Protein AF-A0A9E4SIP2-F1 (afdb_monomer_lite)

Sequence (58 aa):
RGLGRAVTAAGVDHLVGIGATPIDITVDAENPPALRLYEHLGFTVRWRSVWYELRISG

Structure (mmCIF, N/CA/C/O backbone):
data_AF-A0A9E4SIP2-F1
#
_entry.id   AF-A0A9E4SIP2-F1
#
loop_
_atom_site.group_PDB
_atom_site.id
_atom_site.type_symbol
_atom_site.label_atom_id
_atom_site.label_alt_id
_atom_site.label_comp_id
_atom_site.label_asym_id
_atom_site.label_entity_id
_atom_site.label_seq_id
_atom_site.pdbx_PDB_ins_code
_atom_site.Cartn_x
_atom_site.Cartn_y
_atom_site.Cartn_z
_atom_site.occupancy
_atom_site.B_iso_or_equiv
_atom_site.auth_seq_id
_atom_site.auth_comp_id
_atom_site.auth_asym_id
_atom_site.auth_atom_id
_atom_site.pdbx_PDB_model_num
ATOM 1 N N . ARG A 1 1 ? -12.039 -8.511 -12.861 1.00 59.50 1 ARG A N 1
ATOM 2 C CA . ARG A 1 1 ? -11.020 -7.429 -12.786 1.00 59.50 1 ARG A CA 1
ATOM 3 C C . ARG A 1 1 ? -11.453 -6.475 -11.672 1.00 59.50 1 ARG A C 1
ATOM 5 O O . ARG A 1 1 ? -12.550 -5.960 -11.787 1.00 59.50 1 ARG A O 1
ATOM 12 N N . GLY A 1 2 ? -10.689 -6.322 -10.582 1.00 72.38 2 GLY A N 1
ATOM 13 C CA . GLY A 1 2 ? -11.082 -5.471 -9.435 1.00 72.38 2 GLY A CA 1
ATOM 14 C C 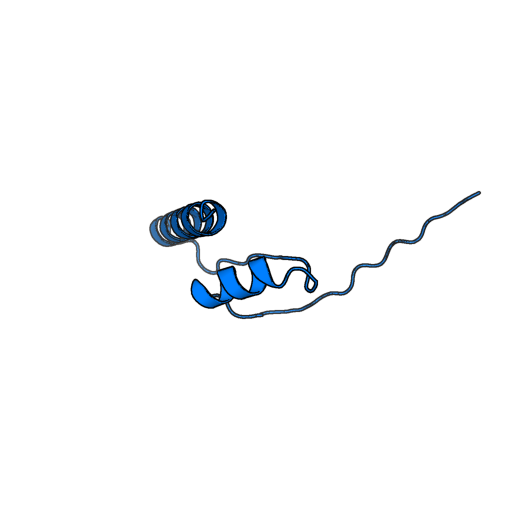. GLY A 1 2 ? -10.777 -6.043 -8.044 1.00 72.38 2 GLY A C 1
ATOM 15 O O . GLY A 1 2 ? -10.835 -5.312 -7.063 1.00 72.38 2 GLY A O 1
ATOM 16 N N . LEU A 1 3 ? -10.393 -7.322 -7.962 1.00 84.62 3 LEU A N 1
ATOM 17 C CA . LEU A 1 3 ? -10.109 -7.992 -6.688 1.00 84.62 3 LEU A CA 1
ATOM 18 C C . LEU A 1 3 ? -8.973 -7.324 -5.907 1.00 84.62 3 LEU A C 1
ATOM 20 O O . LEU A 1 3 ? -9.109 -7.160 -4.707 1.00 84.62 3 LEU A O 1
ATOM 24 N N . GLY A 1 4 ? -7.915 -6.856 -6.583 1.00 85.25 4 GLY A N 1
ATOM 25 C CA . GLY A 1 4 ? -6.816 -6.144 -5.920 1.00 85.25 4 GLY A CA 1
ATOM 26 C C . GLY A 1 4 ? -7.302 -4.935 -5.117 1.00 85.25 4 GLY A C 1
ATOM 27 O O . GLY A 1 4 ? -6.982 -4.819 -3.944 1.00 85.25 4 GLY A O 1
ATOM 28 N N . ARG A 1 5 ? -8.175 -4.099 -5.698 1.00 88.94 5 ARG A N 1
ATOM 29 C CA . ARG A 1 5 ? -8.745 -2.944 -4.990 1.00 88.94 5 ARG A CA 1
ATOM 30 C C . ARG A 1 5 ? -9.584 -3.356 -3.786 1.00 88.94 5 ARG A C 1
ATOM 32 O O . ARG A 1 5 ? -9.436 -2.765 -2.725 1.00 88.94 5 ARG A O 1
ATOM 39 N N . ALA A 1 6 ? -10.459 -4.345 -3.963 1.00 92.75 6 ALA A N 1
ATOM 40 C CA . ALA A 1 6 ? -11.341 -4.810 -2.896 1.00 92.75 6 ALA A CA 1
ATOM 41 C C . ALA A 1 6 ? -10.552 -5.425 -1.729 1.00 92.75 6 ALA A C 1
ATOM 43 O O . ALA A 1 6 ? -10.829 -5.118 -0.575 1.00 92.75 6 ALA A O 1
ATOM 44 N N . VAL A 1 7 ? -9.538 -6.242 -2.030 1.00 93.75 7 VAL A N 1
ATOM 45 C CA . VAL A 1 7 ? -8.682 -6.876 -1.019 1.00 93.75 7 VAL A CA 1
ATOM 46 C C . VAL A 1 7 ? -7.835 -5.837 -0.288 1.00 93.75 7 VAL A C 1
ATOM 48 O O . VAL A 1 7 ? -7.786 -5.862 0.939 1.00 93.75 7 VAL A O 1
ATOM 51 N N . THR A 1 8 ? -7.208 -4.896 -1.003 1.00 93.69 8 THR A N 1
ATOM 52 C CA . THR A 1 8 ? -6.418 -3.835 -0.360 1.00 93.69 8 THR A CA 1
ATOM 53 C C . THR A 1 8 ? -7.292 -2.954 0.531 1.00 93.69 8 THR A C 1
ATOM 55 O O . THR A 1 8 ? -6.899 -2.688 1.661 1.00 93.69 8 THR A O 1
ATOM 58 N N . ALA A 1 9 ? -8.485 -2.552 0.075 1.00 94.12 9 ALA A N 1
ATOM 59 C CA . ALA A 1 9 ? -9.408 -1.756 0.886 1.00 94.12 9 ALA A CA 1
ATOM 60 C C . ALA A 1 9 ? -9.819 -2.490 2.172 1.00 94.12 9 ALA A C 1
ATOM 62 O O . ALA A 1 9 ? -9.679 -1.937 3.256 1.00 94.12 9 ALA A O 1
ATOM 63 N N . ALA A 1 10 ? -10.213 -3.765 2.069 1.00 95.69 10 ALA A N 1
ATOM 64 C CA . ALA A 1 10 ? -10.575 -4.566 3.238 1.00 95.69 10 ALA A CA 1
ATOM 65 C C . ALA A 1 10 ? -9.409 -4.723 4.234 1.00 95.69 10 ALA A C 1
ATOM 67 O O . ALA A 1 10 ? -9.619 -4.702 5.446 1.00 95.69 10 ALA A O 1
ATOM 68 N N . GLY A 1 11 ? -8.175 -4.856 3.737 1.00 94.62 11 GLY A N 1
ATOM 69 C CA . GLY A 1 11 ? -6.979 -4.887 4.581 1.00 94.62 11 GLY A CA 1
ATOM 70 C C . GLY A 1 11 ? -6.730 -3.564 5.309 1.00 94.62 11 GLY A C 1
ATOM 71 O O . GLY A 1 11 ? -6.431 -3.573 6.501 1.00 94.62 11 GLY A O 1
ATOM 72 N N . VAL A 1 12 ? -6.896 -2.432 4.617 1.00 95.19 12 VAL A N 1
ATOM 73 C CA . VAL A 1 12 ? -6.780 -1.092 5.219 1.00 95.19 12 VAL A CA 1
ATOM 74 C C . VAL A 1 12 ? -7.845 -0.885 6.292 1.00 95.19 12 VAL A C 1
ATOM 76 O O . VAL A 1 12 ? -7.498 -0.504 7.406 1.00 95.19 12 VAL A O 1
ATOM 79 N N . ASP A 1 13 ? -9.108 -1.204 5.999 1.00 95.50 13 ASP A N 1
ATOM 80 C CA . ASP A 1 13 ? -10.213 -1.081 6.957 1.00 95.50 13 ASP A CA 1
ATOM 81 C C . ASP A 1 13 ? -9.956 -1.915 8.218 1.00 95.50 13 ASP A C 1
ATOM 83 O O . ASP A 1 13 ? -10.173 -1.450 9.338 1.00 95.50 13 ASP A O 1
ATOM 87 N N . HIS A 1 14 ? -9.434 -3.134 8.053 1.00 97.00 14 HIS A N 1
ATOM 88 C CA . HIS A 1 14 ? -9.059 -3.985 9.177 1.00 97.00 14 HIS A CA 1
ATOM 89 C C . HIS A 1 14 ? -7.945 -3.364 10.034 1.00 97.00 14 HIS A C 1
ATOM 91 O O . HIS A 1 14 ? -8.080 -3.305 11.256 1.00 97.00 14 HIS A O 1
ATOM 97 N N . LEU A 1 15 ? -6.868 -2.877 9.406 1.00 96.00 15 LEU A N 1
ATOM 98 C CA . LEU A 1 15 ? -5.739 -2.248 10.100 1.00 96.00 15 LEU A CA 1
ATOM 99 C C . LEU A 1 15 ? -6.170 -0.985 10.858 1.00 96.00 15 LEU A C 1
ATOM 101 O O . LEU A 1 15 ? -5.801 -0.806 12.019 1.00 96.00 15 LEU A O 1
ATOM 105 N N . VAL A 1 16 ? -7.011 -0.152 10.245 1.00 94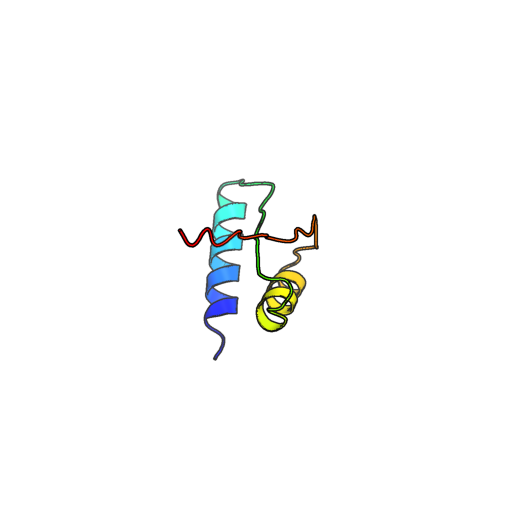.94 1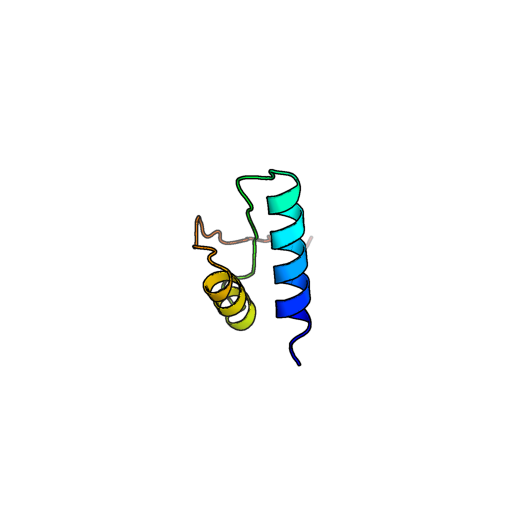6 VAL A N 1
ATOM 106 C CA . VAL A 1 16 ? -7.609 1.015 10.908 1.00 94.94 16 VAL A CA 1
ATOM 107 C C . VAL A 1 16 ? -8.472 0.580 12.094 1.00 94.94 16 VAL A C 1
ATOM 109 O O . VAL A 1 16 ? -8.359 1.158 13.174 1.00 94.94 16 VAL A O 1
ATOM 112 N N . GLY A 1 17 ? -9.286 -0.466 11.929 1.00 97.44 17 GLY A N 1
ATOM 113 C CA . GLY A 1 17 ? -10.158 -0.993 12.981 1.00 97.44 17 GLY A CA 1
ATOM 114 C C . GLY A 1 17 ? -9.413 -1.495 14.222 1.00 97.44 17 GLY A C 1
ATOM 115 O O . GLY A 1 17 ? -9.948 -1.405 15.326 1.00 97.44 17 GLY A O 1
ATOM 116 N N . ILE A 1 18 ? -8.174 -1.970 14.067 1.00 97.94 18 ILE A N 1
ATOM 117 C CA . ILE A 1 18 ? -7.309 -2.373 15.191 1.00 97.94 18 ILE A CA 1
ATOM 118 C C . ILE A 1 18 ? -6.386 -1.245 15.686 1.00 97.94 18 ILE A C 1
ATOM 120 O O . ILE A 1 18 ? -5.545 -1.479 16.551 1.00 97.94 18 ILE A O 1
ATOM 124 N N . GLY A 1 19 ? -6.523 -0.027 15.152 1.00 97.31 19 GLY A N 1
ATOM 125 C CA . GLY A 1 19 ? -5.726 1.135 15.550 1.00 97.31 19 GLY A CA 1
ATOM 126 C C . GLY A 1 19 ? -4.296 1.153 15.000 1.00 97.31 19 GLY A C 1
ATOM 127 O O . GLY A 1 19 ? -3.450 1.865 15.541 1.00 97.31 19 GLY A O 1
ATOM 128 N N . ALA A 1 20 ? -4.001 0.393 13.941 1.00 95.62 20 ALA A N 1
ATOM 129 C CA . ALA A 1 20 ? -2.685 0.395 13.315 1.00 95.62 20 ALA A CA 1
ATOM 130 C C . ALA A 1 20 ? -2.473 1.698 12.529 1.00 95.62 20 ALA A C 1
ATOM 132 O O . ALA A 1 20 ? -2.988 1.881 11.427 1.00 95.62 20 ALA A O 1
ATOM 133 N N . THR A 1 21 ? -1.706 2.613 13.117 1.00 90.19 21 THR A N 1
ATOM 134 C CA . THR A 1 21 ? -1.297 3.874 12.496 1.00 90.19 21 THR A CA 1
ATOM 135 C C . THR A 1 21 ? 0.165 4.179 12.849 1.00 90.19 21 THR A C 1
ATOM 137 O O . THR A 1 21 ? 0.519 4.124 14.031 1.00 90.19 21 THR A O 1
ATOM 140 N N . PRO A 1 22 ? 1.039 4.484 11.866 1.00 93.00 22 PRO A N 1
ATOM 141 C CA . PRO A 1 22 ? 0.763 4.605 10.428 1.00 93.00 22 PRO A CA 1
ATOM 142 C C . PRO A 1 22 ? 0.658 3.250 9.699 1.00 93.00 22 PRO A C 1
ATOM 144 O O . PRO A 1 22 ? 1.171 2.237 10.171 1.00 93.00 22 PRO A O 1
ATOM 147 N N . ILE A 1 23 ? 0.033 3.255 8.516 1.00 94.88 23 ILE A N 1
ATOM 148 C CA . ILE A 1 23 ? 0.034 2.132 7.564 1.00 94.88 23 ILE A CA 1
ATOM 149 C C . ILE A 1 23 ? 0.959 2.508 6.404 1.00 94.88 23 ILE A C 1
ATOM 151 O O . ILE A 1 23 ? 0.681 3.468 5.690 1.00 94.88 23 ILE A O 1
ATOM 155 N N . ASP A 1 24 ? 2.030 1.740 6.204 1.00 95.00 24 ASP A N 1
ATOM 156 C CA . ASP A 1 24 ? 2.957 1.904 5.080 1.00 95.00 24 ASP A CA 1
ATOM 157 C C . ASP A 1 24 ? 2.828 0.714 4.113 1.00 95.00 24 ASP A C 1
ATOM 159 O O . ASP A 1 24 ? 2.755 -0.443 4.530 1.00 95.00 24 ASP A O 1
ATOM 163 N N . ILE A 1 25 ? 2.831 0.999 2.808 1.00 94.12 25 ILE A N 1
ATOM 164 C CA . ILE A 1 25 ? 2.861 -0.005 1.738 1.00 94.12 25 ILE A CA 1
ATOM 165 C C . ILE A 1 25 ? 3.949 0.351 0.728 1.00 94.12 25 ILE A C 1
ATOM 167 O O . ILE A 1 25 ? 4.138 1.518 0.386 1.00 94.12 25 ILE A O 1
ATOM 171 N N . THR A 1 26 ? 4.676 -0.656 0.248 1.00 94.88 26 THR A N 1
ATOM 172 C CA . THR A 1 26 ? 5.735 -0.490 -0.749 1.00 94.88 26 THR A CA 1
ATOM 173 C C . THR A 1 26 ? 5.339 -1.153 -2.057 1.00 94.88 26 THR A C 1
ATOM 175 O O . THR A 1 26 ? 4.674 -2.190 -2.090 1.00 94.88 26 THR A O 1
ATOM 178 N N . VAL A 1 27 ? 5.734 -0.533 -3.162 1.00 95.88 27 VAL A N 1
ATOM 179 C CA . VAL A 1 27 ? 5.576 -1.100 -4.495 1.00 95.88 27 VAL A CA 1
ATOM 180 C C . VAL A 1 27 ? 6.681 -0.600 -5.404 1.00 95.88 27 VAL A C 1
ATOM 182 O O . VAL A 1 27 ? 7.248 0.465 -5.166 1.00 95.88 27 VAL A O 1
ATOM 185 N N . ASP A 1 28 ? 6.970 -1.376 -6.444 1.00 96.12 28 ASP A N 1
ATOM 186 C CA . ASP A 1 28 ? 7.832 -0.934 -7.527 1.00 96.12 28 ASP A CA 1
ATOM 187 C C . ASP A 1 28 ? 7.287 0.362 -8.154 1.00 96.12 28 ASP A C 1
ATOM 189 O O . ASP A 1 28 ? 6.093 0.471 -8.460 1.00 96.12 28 ASP A O 1
ATOM 193 N N . ALA A 1 29 ? 8.164 1.349 -8.344 1.00 94.12 29 ALA A N 1
ATOM 194 C CA . ALA A 1 29 ? 7.813 2.614 -8.981 1.00 94.12 29 ALA A CA 1
ATOM 195 C C . ALA A 1 29 ? 7.378 2.421 -10.447 1.00 94.12 29 ALA A C 1
ATOM 197 O O . ALA A 1 29 ? 6.616 3.231 -10.979 1.00 94.12 29 ALA A O 1
ATOM 198 N N . GLU A 1 30 ? 7.797 1.323 -11.074 1.00 96.00 30 GLU A N 1
ATOM 199 C CA . GLU A 1 30 ? 7.410 0.895 -12.416 1.00 96.00 30 GLU A CA 1
ATOM 200 C C . GLU A 1 30 ? 6.100 0.084 -12.432 1.00 96.00 30 GLU A C 1
ATOM 202 O O . GLU A 1 30 ? 5.722 -0.490 -13.456 1.00 96.00 30 GLU A O 1
ATOM 207 N N . ASN A 1 31 ? 5.324 0.109 -11.338 1.00 95.25 31 ASN A N 1
ATOM 208 C CA . ASN A 1 31 ? 3.967 -0.443 -11.270 1.00 95.25 31 ASN A CA 1
ATOM 209 C C . ASN A 1 31 ? 2.876 0.655 -11.178 1.00 95.25 31 ASN A C 1
ATOM 211 O O . ASN A 1 31 ? 2.229 0.822 -10.135 1.00 95.25 31 ASN A O 1
ATOM 215 N N . PRO A 1 32 ? 2.590 1.392 -12.277 1.00 94.81 32 PRO A N 1
ATOM 216 C CA . PRO A 1 32 ? 1.547 2.418 -12.306 1.00 94.81 32 PRO A CA 1
ATOM 217 C C . PRO A 1 32 ? 0.149 1.959 -11.857 1.00 94.81 32 PRO A C 1
ATOM 219 O O . PRO A 1 32 ? -0.559 2.761 -11.244 1.00 94.81 32 PRO A O 1
ATOM 222 N N . PRO A 1 33 ? -0.316 0.723 -12.149 1.00 93.94 33 PRO A N 1
ATOM 223 C CA . PRO A 1 33 ? -1.604 0.250 -11.645 1.00 93.94 33 PRO A CA 1
ATOM 224 C C . PRO A 1 33 ? -1.701 0.238 -10.115 1.00 93.94 33 PRO A C 1
ATOM 226 O O . PRO A 1 33 ? -2.735 0.639 -9.582 1.00 93.94 33 PRO A O 1
ATOM 229 N N . ALA A 1 34 ? -0.647 -0.195 -9.420 1.00 94.25 34 ALA A N 1
ATOM 230 C CA . ALA A 1 34 ? -0.623 -0.234 -7.961 1.00 94.25 34 ALA A CA 1
ATOM 231 C C . ALA A 1 34 ? -0.493 1.166 -7.350 1.00 94.25 34 ALA A C 1
ATOM 233 O O . ALA A 1 34 ? -1.232 1.482 -6.422 1.00 94.25 34 ALA A O 1
ATOM 234 N N . LEU A 1 35 ? 0.359 2.027 -7.921 1.00 95.06 35 LEU A N 1
ATOM 235 C CA . LEU A 1 35 ? 0.473 3.429 -7.497 1.00 95.06 35 LEU A CA 1
ATOM 236 C C . LEU A 1 35 ? -0.887 4.133 -7.542 1.00 95.06 35 LEU A C 1
ATOM 238 O O . LEU A 1 35 ? -1.348 4.648 -6.527 1.00 95.06 35 LEU A O 1
ATOM 242 N N . ARG A 1 36 ? -1.590 4.050 -8.681 1.00 94.25 36 ARG A N 1
ATOM 243 C CA . ARG A 1 36 ? -2.929 4.643 -8.816 1.00 94.25 36 ARG A CA 1
ATOM 244 C C . ARG A 1 36 ? -3.929 4.048 -7.832 1.00 94.25 36 ARG A C 1
ATOM 246 O O . ARG A 1 36 ? -4.775 4.777 -7.324 1.00 94.25 36 ARG A O 1
ATOM 253 N N . LEU A 1 37 ? -3.877 2.737 -7.590 1.00 93.88 37 LEU A N 1
ATOM 254 C CA . LEU A 1 37 ? -4.752 2.089 -6.615 1.00 93.88 37 LEU A CA 1
ATOM 255 C C . LEU A 1 37 ? -4.530 2.662 -5.210 1.00 93.88 37 LEU A C 1
ATOM 257 O O . LEU A 1 37 ? -5.502 3.014 -4.547 1.00 93.88 37 LEU A O 1
ATOM 261 N N . TYR A 1 38 ? -3.280 2.769 -4.767 1.00 94.81 38 TYR A N 1
ATOM 262 C CA . TYR A 1 38 ? -2.965 3.255 -3.426 1.00 94.81 38 TYR A CA 1
ATOM 263 C C . TYR A 1 38 ? -3.280 4.745 -3.269 1.00 94.81 38 TYR A C 1
ATOM 265 O O . TYR A 1 38 ? -3.878 5.124 -2.265 1.00 94.81 38 TYR A O 1
ATOM 273 N N . GLU A 1 39 ? -3.012 5.564 -4.289 1.00 94.38 39 GLU A N 1
ATOM 274 C CA . GLU A 1 39 ? -3.441 6.971 -4.326 1.00 94.38 39 GLU A CA 1
ATOM 275 C C . GLU A 1 39 ? -4.967 7.106 -4.174 1.00 94.38 39 GLU A C 1
ATOM 277 O O . GLU A 1 39 ? -5.443 7.904 -3.369 1.00 94.38 39 GLU A O 1
ATOM 282 N N . HIS A 1 40 ? -5.759 6.276 -4.868 1.00 93.50 40 HIS A N 1
ATOM 283 C CA . HIS A 1 40 ? -7.226 6.273 -4.732 1.00 93.50 40 HIS A CA 1
ATOM 284 C C . HIS A 1 40 ? -7.720 5.799 -3.358 1.00 93.50 40 HIS A C 1
ATOM 286 O O . HIS A 1 40 ? -8.86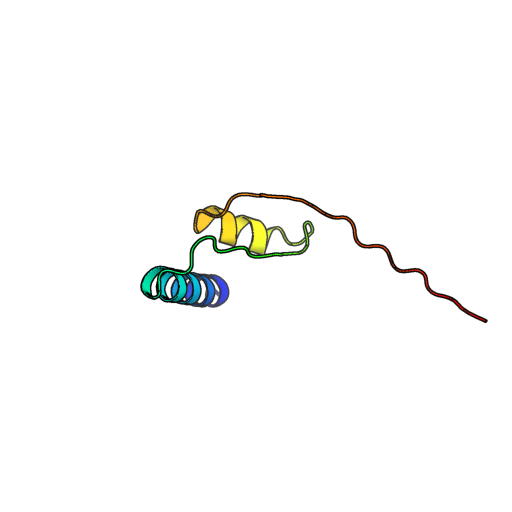8 6.067 -3.005 1.00 93.50 40 HIS A O 1
ATOM 292 N N . LEU A 1 41 ? -6.895 5.067 -2.609 1.00 92.56 41 LEU A N 1
ATOM 293 C CA . LEU A 1 41 ? -7.183 4.636 -1.239 1.00 92.56 41 LEU A CA 1
ATOM 294 C C . LEU A 1 41 ? -6.677 5.642 -0.190 1.00 92.56 41 LEU A C 1
ATOM 296 O O . LEU A 1 41 ? -6.831 5.393 1.001 1.00 92.56 41 LEU A O 1
ATOM 300 N N . GLY A 1 42 ? -6.108 6.778 -0.613 1.00 93.56 42 GLY A N 1
ATOM 301 C CA . GLY A 1 42 ? -5.664 7.857 0.273 1.00 93.56 42 GLY A CA 1
ATOM 302 C C . GLY A 1 42 ? -4.203 7.768 0.719 1.00 93.56 42 GLY A C 1
ATOM 303 O O . GLY A 1 42 ? -3.772 8.589 1.527 1.00 93.56 42 GLY A O 1
ATOM 304 N N . PHE A 1 43 ? -3.426 6.815 0.196 1.00 95.75 43 PHE A N 1
ATOM 305 C CA . PHE A 1 43 ? -1.984 6.779 0.438 1.00 95.75 43 PHE A CA 1
ATOM 306 C C . PHE A 1 43 ? -1.271 7.890 -0.333 1.00 95.75 43 PHE A C 1
ATOM 308 O O . PHE A 1 43 ? -1.665 8.271 -1.436 1.00 95.75 43 PHE A O 1
ATOM 315 N N . THR A 1 44 ? -0.162 8.363 0.229 1.00 96.19 44 THR A N 1
ATOM 316 C CA . THR A 1 44 ? 0.750 9.310 -0.415 1.00 96.19 44 THR A CA 1
ATOM 317 C C . THR A 1 44 ? 2.164 8.740 -0.441 1.00 96.19 44 THR A C 1
ATOM 319 O O . THR A 1 44 ? 2.536 7.893 0.372 1.00 96.19 44 THR A O 1
ATOM 322 N N . VAL A 1 45 ? 2.977 9.181 -1.404 1.00 95.50 45 VAL A N 1
ATOM 323 C CA . VAL A 1 45 ? 4.374 8.744 -1.491 1.00 95.50 45 VAL A CA 1
ATOM 324 C C . VAL A 1 45 ? 5.164 9.360 -0.340 1.00 95.50 45 VAL A C 1
ATOM 326 O O . VAL A 1 45 ? 5.411 10.564 -0.327 1.00 95.50 45 VAL A O 1
ATOM 329 N N . ARG A 1 46 ? 5.604 8.518 0.599 1.00 96.12 46 ARG A N 1
ATOM 330 C CA . ARG A 1 46 ? 6.465 8.929 1.718 1.00 96.12 46 ARG A CA 1
ATOM 331 C C . ARG A 1 46 ? 7.947 8.970 1.340 1.00 96.12 46 ARG A C 1
ATOM 333 O O . ARG A 1 46 ? 8.666 9.867 1.766 1.00 96.12 46 ARG A O 1
ATOM 340 N N . TRP A 1 47 ? 8.417 7.988 0.574 1.00 95.44 47 TRP A N 1
ATOM 341 C CA . TRP A 1 47 ? 9.810 7.869 0.139 1.00 95.44 47 TRP A CA 1
ATOM 342 C C . TRP A 1 47 ? 9.905 7.039 -1.147 1.00 95.44 47 TRP A C 1
ATOM 344 O O . TRP A 1 47 ? 8.968 6.333 -1.518 1.00 95.44 47 TRP A O 1
ATOM 354 N N . ARG A 1 48 ? 11.044 7.137 -1.838 1.00 96.12 48 ARG A N 1
ATOM 355 C CA . ARG A 1 48 ? 11.412 6.291 -2.983 1.00 96.12 48 ARG A CA 1
ATOM 356 C C . ARG A 1 48 ? 12.822 5.758 -2.764 1.00 96.12 48 ARG A C 1
ATOM 358 O O . ARG A 1 48 ? 13.663 6.483 -2.236 1.00 96.12 48 ARG A O 1
ATOM 365 N N . SER A 1 49 ? 13.075 4.518 -3.162 1.00 95.06 49 SER A N 1
ATOM 366 C CA . SER A 1 49 ? 14.410 3.921 -3.140 1.00 95.06 49 SER A CA 1
ATOM 367 C C . SER A 1 49 ? 14.763 3.362 -4.511 1.00 95.06 49 SER A C 1
ATOM 369 O O . SER A 1 49 ? 13.891 3.111 -5.342 1.00 95.06 49 SER A O 1
ATOM 371 N N . VAL A 1 50 ? 16.061 3.183 -4.734 1.00 95.38 50 VAL A N 1
ATOM 372 C CA . VAL A 1 50 ? 16.598 2.432 -5.866 1.00 95.38 50 VAL A CA 1
ATOM 373 C C . VAL A 1 50 ? 17.262 1.191 -5.290 1.00 95.38 50 VAL A C 1
ATOM 375 O O . VAL A 1 50 ? 18.031 1.293 -4.331 1.00 95.38 50 VAL A O 1
ATOM 378 N N . TRP A 1 51 ? 16.937 0.026 -5.842 1.00 93.31 51 TRP A N 1
ATOM 379 C CA . TRP A 1 51 ? 17.555 -1.234 -5.451 1.00 93.31 51 TRP A CA 1
ATOM 380 C C . TRP A 1 51 ? 18.710 -1.569 -6.393 1.00 93.31 51 TRP A C 1
ATOM 382 O O . TRP A 1 51 ? 18.601 -1.401 -7.606 1.00 93.31 51 TRP A O 1
ATOM 392 N N . TYR A 1 52 ? 19.814 -2.038 -5.820 1.00 92.19 52 TYR A N 1
ATOM 393 C CA . TYR A 1 52 ? 21.000 -2.463 -6.550 1.00 92.19 52 TYR A CA 1
ATOM 394 C C . TYR A 1 52 ? 21.303 -3.916 -6.202 1.00 92.19 52 TYR A C 1
ATOM 396 O O . TYR A 1 52 ? 21.261 -4.299 -5.034 1.00 92.19 52 TYR A O 1
ATOM 404 N N . GLU A 1 53 ? 21.686 -4.694 -7.207 1.00 94.88 53 GLU A N 1
ATOM 405 C CA . GLU A 1 53 ? 22.208 -6.045 -7.040 1.00 94.88 53 GLU A CA 1
ATOM 406 C C . GLU A 1 53 ? 23.515 -6.180 -7.801 1.00 94.88 53 GLU A C 1
ATOM 408 O O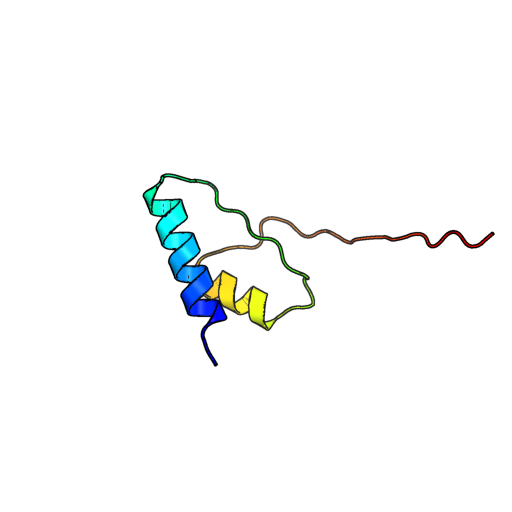 . GLU A 1 53 ? 23.603 -5.872 -8.990 1.00 94.88 53 GLU A O 1
ATOM 413 N N . LEU A 1 54 ? 24.542 -6.651 -7.097 1.00 95.00 54 LEU A N 1
ATOM 414 C CA . LEU A 1 54 ? 25.802 -7.033 -7.704 1.00 95.00 54 LEU A CA 1
ATOM 415 C C . LEU A 1 54 ? 25.788 -8.540 -7.932 1.00 95.00 54 LEU A C 1
ATOM 417 O O . LEU A 1 54 ? 25.815 -9.321 -6.981 1.00 95.00 54 LEU A O 1
ATOM 421 N N . ARG A 1 55 ? 25.813 -8.952 -9.198 1.00 93.38 55 ARG A N 1
ATOM 422 C CA . ARG A 1 55 ? 26.058 -10.351 -9.537 1.00 93.38 55 ARG A CA 1
ATOM 423 C C . ARG A 1 55 ? 27.562 -10.605 -9.526 1.00 93.38 55 ARG A C 1
ATOM 425 O O . ARG A 1 55 ? 28.271 -10.138 -10.412 1.00 93.38 55 ARG A O 1
ATOM 432 N N . ILE A 1 56 ? 28.040 -11.348 -8.531 1.00 89.88 56 ILE A N 1
ATOM 433 C CA . ILE A 1 56 ? 29.430 -11.808 -8.484 1.00 89.88 56 ILE A CA 1
ATOM 434 C C . ILE A 1 56 ? 29.503 -13.138 -9.235 1.00 89.88 56 ILE A C 1
ATOM 436 O O . ILE A 1 56 ? 28.978 -14.148 -8.775 1.00 89.88 56 ILE A O 1
ATOM 440 N N . SER A 1 57 ? 30.127 -13.126 -10.407 1.00 86.31 57 SER A N 1
ATOM 441 C CA . SER A 1 57 ? 30.534 -14.330 -11.134 1.00 86.31 57 SER A CA 1
ATOM 442 C C . SER A 1 57 ? 32.030 -14.546 -10.916 1.00 86.31 57 SER A C 1
ATOM 444 O O . SER A 1 57 ? 32.816 -13.651 -11.231 1.00 86.31 57 SER A O 1
ATOM 446 N N . GLY A 1 58 ? 32.384 -15.689 -10.322 1.00 70.56 58 GLY A N 1
ATOM 447 C CA . GLY A 1 58 ? 33.764 -16.174 -10.214 1.00 70.56 58 GLY A CA 1
ATOM 448 C C . GLY A 1 58 ? 34.235 -16.887 -11.471 1.00 70.56 58 GLY A C 1
ATOM 449 O O . GLY A 1 58 ? 33.372 -17.223 -12.315 1.00 70.56 58 GLY A O 1
#

Radius of gyration: 15.17 Å; chains: 1; bounding box: 45×26×28 Å

pLDDT: mean 92.72, std 6.58, rang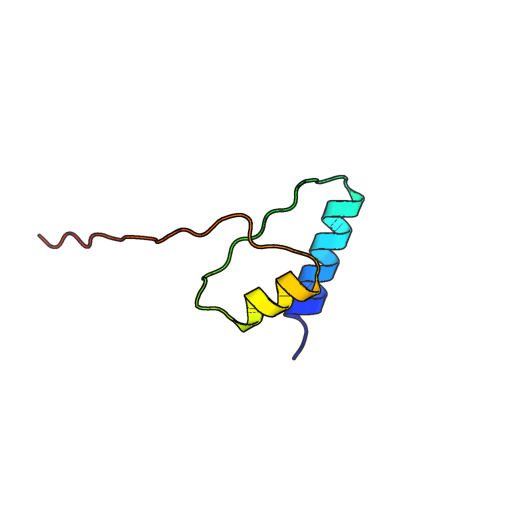e [59.5, 97.94]

Foldseek 3Di:
DCVVLVVVLVVVVVCVVVVNPPDDDDDDPVPPVVVVSVVVVVDDDPDDDDDDDDDDDD

Secondary structure (DSSP, 8-state):
--HHHHHHHHHHHHHHHTT--S------TT-HHHHHHHHHTT----------------